Protein AF-A0A1G7L895-F1 (afdb_monomer_lite)

Structure (mmCIF, N/CA/C/O backbone):
data_AF-A0A1G7L895-F1
#
_entry.id   AF-A0A1G7L895-F1
#
loop_
_atom_site.group_PDB
_atom_site.id
_atom_site.type_symbol
_atom_site.label_atom_id
_atom_site.label_alt_id
_atom_site.label_comp_id
_atom_site.label_asym_id
_atom_site.label_entity_id
_atom_site.label_seq_id
_atom_site.pdbx_PDB_ins_code
_atom_site.Cartn_x
_atom_site.Cartn_y
_atom_site.Cartn_z
_atom_site.occupancy
_atom_site.B_iso_or_equiv
_atom_site.auth_seq_id
_atom_site.auth_comp_id
_atom_site.auth_asym_id
_atom_site.auth_atom_id
_atom_site.pdbx_PDB_model_num
ATOM 1 N N . MET A 1 1 ? 1.531 -11.217 -3.200 1.00 69.75 1 MET A N 1
ATOM 2 C CA . MET A 1 1 ? 0.643 -10.289 -2.482 1.00 69.75 1 MET A CA 1
ATOM 3 C C . MET A 1 1 ? 0.966 -10.326 -0.998 1.00 69.75 1 MET A C 1
ATOM 5 O O . MET A 1 1 ? 0.845 -11.373 -0.374 1.00 69.75 1 MET A O 1
ATOM 9 N N . GLU A 1 2 ? 1.475 -9.217 -0.471 1.00 80.94 2 GLU A N 1
ATOM 10 C CA . GLU A 1 2 ? 1.828 -9.044 0.943 1.00 80.94 2 GLU A CA 1
ATOM 11 C C . GLU A 1 2 ? 0.830 -8.099 1.609 1.00 80.94 2 GLU A C 1
ATOM 13 O O . GLU A 1 2 ? 0.301 -7.204 0.947 1.00 80.94 2 GLU A O 1
ATOM 18 N N . SER A 1 3 ? 0.597 -8.274 2.912 1.00 81.19 3 SER A N 1
ATOM 19 C CA . SER A 1 3 ? -0.302 -7.411 3.674 1.00 81.19 3 SER A CA 1
ATOM 20 C C . SER A 1 3 ? 0.366 -6.811 4.907 1.00 81.19 3 SER A C 1
ATOM 22 O O . SER A 1 3 ? 1.001 -7.541 5.668 1.00 81.19 3 SER A O 1
ATOM 24 N N . VAL A 1 4 ? 0.188 -5.511 5.151 1.00 83.31 4 VAL A N 1
ATOM 25 C CA . VAL A 1 4 ? 0.656 -4.849 6.380 1.00 83.31 4 VAL A CA 1
ATOM 26 C C . VAL A 1 4 ? -0.480 -4.097 7.062 1.00 83.31 4 VAL A C 1
ATOM 28 O O . VAL A 1 4 ? -1.296 -3.451 6.405 1.00 83.31 4 VAL A O 1
ATOM 31 N N . ARG A 1 5 ? -0.528 -4.196 8.394 1.00 81.94 5 ARG A N 1
ATOM 32 C CA . ARG A 1 5 ? -1.421 -3.394 9.229 1.00 81.94 5 ARG A CA 1
ATOM 33 C C . ARG A 1 5 ? -0.708 -2.111 9.625 1.00 81.94 5 ARG A C 1
ATOM 35 O O . ARG A 1 5 ? 0.395 -2.166 10.166 1.00 81.94 5 ARG A O 1
ATOM 42 N N . TYR A 1 6 ? -1.333 -0.977 9.352 1.00 79.12 6 TYR A N 1
ATOM 43 C CA . TYR A 1 6 ? -0.847 0.332 9.764 1.00 79.12 6 TYR A CA 1
ATOM 44 C C . TYR A 1 6 ? -1.817 0.930 10.780 1.00 79.12 6 TYR A C 1
ATOM 46 O O . TYR A 1 6 ? -3.019 0.978 10.522 1.00 79.12 6 TYR A O 1
ATOM 54 N N . GLN A 1 7 ? -1.297 1.353 11.932 1.00 74.81 7 GLN A N 1
ATOM 55 C CA . GLN A 1 7 ? -2.070 1.976 13.002 1.00 74.81 7 GLN A CA 1
ATOM 56 C C . GLN A 1 7 ? -1.474 3.347 13.306 1.00 74.81 7 GLN A C 1
ATOM 58 O O . GLN A 1 7 ? -0.306 3.441 13.680 1.00 74.81 7 GLN A O 1
ATOM 63 N N . ARG A 1 8 ? -2.282 4.402 13.165 1.00 72.75 8 ARG A N 1
ATOM 64 C CA . ARG A 1 8 ? -1.904 5.751 13.601 1.00 72.75 8 ARG A CA 1
ATOM 65 C C . ARG A 1 8 ? -2.307 5.936 15.064 1.00 72.75 8 ARG A C 1
ATOM 67 O O . ARG A 1 8 ? -3.381 5.503 15.476 1.00 72.75 8 ARG A O 1
ATOM 74 N N . THR A 1 9 ? -1.434 6.559 15.848 1.00 64.38 9 THR A N 1
ATOM 75 C CA . THR A 1 9 ? -1.643 6.814 17.285 1.00 64.38 9 THR A CA 1
ATOM 76 C C . THR A 1 9 ? -2.123 8.236 17.587 1.00 64.38 9 THR A C 1
ATOM 78 O O . THR A 1 9 ? -2.519 8.508 18.715 1.00 64.38 9 THR A O 1
ATOM 81 N N . LEU A 1 10 ? -2.102 9.141 16.604 1.00 64.19 10 LEU A N 1
ATOM 82 C CA . LEU A 1 10 ? -2.535 10.535 16.747 1.00 64.19 10 LEU A CA 1
ATOM 83 C C . LE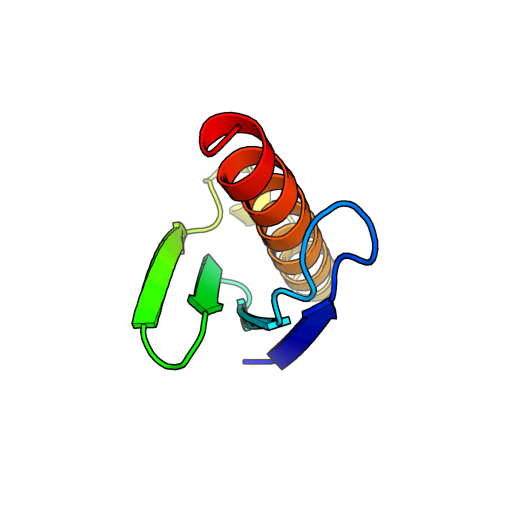U A 1 10 ? -4.008 10.695 16.332 1.00 64.19 10 LEU A C 1
ATOM 85 O O . LEU A 1 10 ? -4.365 10.410 15.189 1.00 64.19 10 LEU A O 1
ATOM 89 N N . GLY A 1 11 ? -4.848 11.151 17.268 1.00 60.88 11 GLY A N 1
ATOM 90 C CA . GLY A 1 11 ? -6.252 11.535 17.049 1.00 60.88 11 GLY A CA 1
ATOM 91 C C . GLY A 1 11 ? -7.260 10.386 17.166 1.00 60.88 11 GLY A C 1
ATOM 92 O O . GLY A 1 11 ? -8.137 10.423 18.024 1.00 60.88 11 GLY A O 1
ATOM 93 N N . GLN A 1 12 ? -7.125 9.340 16.346 1.00 61.66 12 GLN A N 1
ATOM 94 C CA . GLN A 1 12 ? -7.972 8.139 16.384 1.00 61.66 12 GLN A CA 1
ATOM 95 C C . GLN A 1 12 ? -7.158 6.892 16.025 1.00 61.66 12 GLN A C 1
ATOM 97 O O . GLN A 1 12 ? -6.368 6.906 15.081 1.00 61.66 12 GLN A O 1
ATOM 102 N N . GLN A 1 13 ? -7.387 5.788 16.743 1.00 67.75 13 GLN A N 1
ATOM 103 C CA . GLN A 1 13 ? -6.847 4.482 16.363 1.00 67.75 13 GLN A CA 1
ATOM 104 C C . GLN A 1 13 ? -7.590 3.970 15.124 1.00 67.75 13 GLN A C 1
ATOM 106 O O . GLN A 1 13 ? -8.655 3.368 15.224 1.00 67.75 13 GLN A O 1
ATOM 111 N N . ALA A 1 14 ? -7.030 4.224 13.944 1.00 74.50 14 ALA A N 1
ATOM 112 C CA . ALA A 1 14 ? -7.506 3.654 12.691 1.00 74.50 14 ALA A CA 1
ATOM 113 C C . ALA A 1 14 ? -6.524 2.578 12.219 1.00 74.50 14 ALA A C 1
ATOM 115 O O . ALA A 1 14 ? -5.337 2.855 12.025 1.00 74.50 14 ALA A O 1
ATOM 116 N N . THR A 1 15 ? -7.016 1.350 12.040 1.00 83.69 15 THR A N 1
ATOM 117 C CA . THR A 1 15 ? -6.234 0.244 11.482 1.00 83.69 15 THR A CA 1
ATOM 118 C C . THR A 1 15 ? -6.508 0.119 9.989 1.00 83.69 15 THR A C 1
ATOM 120 O O . THR A 1 15 ? -7.618 -0.203 9.564 1.00 83.69 15 THR A O 1
ATOM 123 N N . TYR A 1 16 ? -5.470 0.335 9.190 1.00 87.06 16 TYR A N 1
ATOM 124 C CA . TYR A 1 16 ? -5.503 0.143 7.747 1.00 87.06 16 TYR A CA 1
ATOM 125 C C . TYR A 1 16 ? -4.860 -1.190 7.388 1.00 87.06 16 TYR A C 1
ATOM 127 O O . TYR A 1 16 ? -3.778 -1.518 7.878 1.00 87.06 16 TYR A O 1
ATOM 135 N N . LEU A 1 17 ? -5.512 -1.942 6.511 1.00 91.06 17 LEU A N 1
ATOM 136 C CA . LEU A 1 17 ? -4.947 -3.094 5.832 1.00 91.06 17 LEU A CA 1
ATOM 137 C C . LEU A 1 17 ? -4.435 -2.640 4.469 1.00 91.06 17 LEU A C 1
ATOM 139 O O . LEU A 1 17 ? -5.210 -2.199 3.623 1.00 91.06 17 LEU A O 1
ATOM 143 N N . VAL A 1 18 ? -3.132 -2.760 4.261 1.00 91.44 18 VAL A N 1
ATOM 144 C CA . VAL A 1 18 ? -2.515 -2.519 2.960 1.00 91.44 18 VAL A CA 1
ATOM 145 C C . VAL A 1 18 ? -2.186 -3.851 2.333 1.00 91.44 18 VAL A C 1
ATOM 147 O O . VAL A 1 18 ? -1.405 -4.591 2.915 1.00 91.44 18 VAL A O 1
ATOM 150 N N . GLU A 1 19 ? -2.703 -4.114 1.142 1.00 91.62 19 GLU A N 1
ATOM 151 C CA . GLU A 1 19 ? -2.335 -5.261 0.316 1.00 91.62 19 GLU A CA 1
ATOM 152 C C . GLU A 1 19 ? -1.556 -4.765 -0.899 1.00 91.62 19 GLU A C 1
ATOM 154 O O . GLU A 1 19 ? -2.014 -3.861 -1.597 1.00 91.62 19 GLU A O 1
ATOM 159 N N . TYR A 1 20 ? -0.380 -5.323 -1.169 1.00 89.75 20 TYR A N 1
ATOM 160 C CA . TYR A 1 20 ? 0.471 -4.844 -2.256 1.00 89.75 20 TYR A CA 1
ATOM 161 C C . TYR A 1 20 ? 1.189 -5.968 -3.001 1.00 89.75 20 TYR A C 1
ATOM 163 O O . TYR A 1 20 ? 1.445 -7.056 -2.474 1.00 89.75 20 TYR A O 1
ATOM 171 N N . ASP A 1 21 ? 1.502 -5.684 -4.262 1.00 87.56 21 ASP A N 1
ATOM 172 C CA . ASP A 1 21 ? 2.303 -6.523 -5.143 1.00 87.56 21 ASP A CA 1
ATOM 173 C C . ASP A 1 21 ? 3.131 -5.641 -6.101 1.00 87.56 21 ASP A C 1
ATOM 175 O O . ASP A 1 21 ? 3.171 -4.415 -6.006 1.00 87.56 21 ASP A O 1
ATOM 179 N N . THR A 1 22 ? 3.817 -6.277 -7.037 1.00 86.38 22 THR A N 1
ATOM 180 C CA . THR A 1 22 ? 4.639 -5.688 -8.094 1.00 86.38 22 THR A CA 1
ATOM 181 C C . THR A 1 22 ? 3.854 -4.876 -9.123 1.00 86.38 22 THR A C 1
ATOM 183 O O . THR A 1 22 ? 4.469 -4.173 -9.925 1.00 86.38 22 THR A O 1
ATOM 186 N N . GLU A 1 23 ? 2.524 -4.951 -9.084 1.00 88.38 23 GLU A N 1
ATOM 187 C CA . GLU A 1 23 ? 1.613 -4.224 -9.969 1.00 88.38 23 GLU A CA 1
ATOM 188 C C . GLU A 1 23 ? 0.958 -3.014 -9.294 1.00 88.38 23 GLU A C 1
ATOM 190 O O . GLU A 1 23 ? 0.452 -2.129 -9.981 1.00 88.38 23 GLU A O 1
ATOM 195 N N . GLY A 1 24 ? 0.949 -2.932 -7.960 1.00 91.94 24 GLY A N 1
ATOM 196 C CA . GLY A 1 24 ? 0.158 -1.922 -7.259 1.00 91.94 24 GLY A CA 1
ATOM 197 C C . GLY A 1 24 ? -0.102 -2.226 -5.794 1.00 91.94 24 GLY A C 1
ATOM 198 O O . GLY A 1 24 ? 0.465 -3.149 -5.207 1.00 91.94 24 GLY A O 1
ATOM 199 N N . TYR A 1 25 ? -0.996 -1.433 -5.211 1.00 93.56 25 TYR A N 1
ATOM 200 C CA . TYR A 1 25 ? -1.442 -1.589 -3.833 1.00 93.56 25 TYR A CA 1
ATOM 201 C C . TYR A 1 25 ? -2.918 -1.227 -3.657 1.00 93.56 25 TYR A C 1
ATOM 203 O O . TYR A 1 25 ? -3.516 -0.478 -4.437 1.00 93.56 25 TYR A O 1
ATOM 211 N N . ARG A 1 26 ? -3.502 -1.769 -2.592 1.00 93.69 26 ARG A N 1
ATOM 212 C CA . ARG A 1 26 ? -4.863 -1.528 -2.121 1.00 93.69 26 ARG A CA 1
ATOM 213 C C . ARG A 1 26 ? -4.816 -1.214 -0.636 1.00 93.69 26 ARG A C 1
ATOM 215 O O . ARG A 1 26 ? -4.047 -1.814 0.106 1.00 93.69 26 ARG A O 1
ATOM 222 N N . ILE A 1 27 ? -5.633 -0.261 -0.223 1.00 92.62 27 ILE A N 1
ATOM 223 C CA . ILE A 1 27 ? -5.753 0.206 1.152 1.00 92.62 27 ILE A CA 1
ATOM 224 C C . ILE A 1 27 ? -7.207 0.018 1.554 1.00 92.62 27 ILE A C 1
ATOM 226 O O . ILE A 1 27 ? -8.105 0.637 0.977 1.00 92.62 27 ILE A O 1
ATOM 230 N N . SER A 1 28 ? -7.418 -0.798 2.573 1.00 91.69 28 SER A N 1
ATOM 231 C CA . SER A 1 28 ? -8.718 -1.069 3.167 1.00 91.69 28 SER A CA 1
ATOM 232 C C . SER A 1 28 ? -8.720 -0.634 4.628 1.00 91.69 28 SER A C 1
ATOM 234 O O . SER A 1 28 ? -7.709 -0.735 5.318 1.00 91.69 28 SER A O 1
ATOM 236 N N . ARG A 1 29 ? -9.858 -0.155 5.116 1.00 88.25 29 ARG A N 1
ATOM 237 C CA . ARG A 1 29 ? -10.088 0.198 6.520 1.00 88.25 29 ARG A CA 1
ATOM 238 C C . ARG A 1 29 ? -11.417 -0.411 6.941 1.00 88.25 29 ARG A C 1
ATOM 240 O O . ARG A 1 29 ? -12.394 -0.256 6.214 1.00 88.25 29 ARG A O 1
ATOM 247 N N . ASP A 1 30 ? -11.441 -1.127 8.063 1.00 85.06 30 ASP A N 1
ATOM 248 C CA . ASP A 1 30 ? -12.664 -1.750 8.598 1.00 85.06 30 ASP A CA 1
ATOM 249 C C . ASP A 1 30 ? -13.419 -2.608 7.554 1.00 85.06 30 ASP A C 1
ATOM 251 O O . ASP A 1 30 ? -14.641 -2.572 7.436 1.00 85.06 30 ASP A O 1
ATOM 255 N N . GLY A 1 31 ? -12.673 -3.339 6.714 1.00 84.44 31 GLY A N 1
ATOM 256 C CA . GLY A 1 31 ? -13.226 -4.168 5.633 1.00 84.44 31 GLY A CA 1
ATOM 257 C C . GLY A 1 31 ? -13.702 -3.403 4.389 1.00 84.44 31 GLY A C 1
ATOM 258 O O . GLY A 1 31 ? -14.130 -4.024 3.419 1.00 84.44 31 GLY A O 1
ATOM 259 N N . ARG A 1 32 ? -13.602 -2.068 4.369 1.00 88.00 32 ARG A N 1
ATOM 260 C CA . ARG A 1 32 ? -13.960 -1.224 3.221 1.00 88.00 32 ARG A CA 1
ATOM 261 C C . ARG A 1 32 ? -12.725 -0.755 2.465 1.00 88.00 32 ARG A C 1
ATOM 263 O O . ARG A 1 32 ? -11.806 -0.189 3.054 1.00 88.00 32 ARG A O 1
ATOM 270 N N . LEU A 1 33 ? -12.730 -0.925 1.145 1.00 90.12 33 LEU A N 1
ATOM 271 C CA . LEU A 1 33 ? -11.687 -0.391 0.274 1.00 90.12 33 LEU A CA 1
ATOM 272 C C . LEU A 1 33 ? -11.744 1.144 0.282 1.00 90.12 33 LEU A C 1
ATOM 274 O O . LEU A 1 33 ? -12.755 1.735 -0.092 1.00 90.12 33 LEU A O 1
ATOM 278 N N . ARG A 1 34 ? -10.653 1.789 0.701 1.0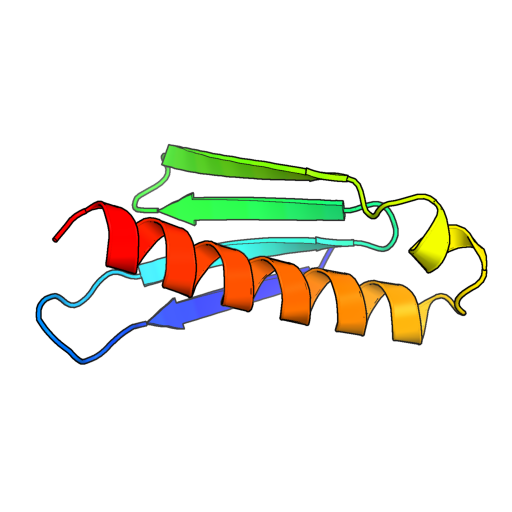0 89.94 34 ARG A N 1
ATOM 279 C CA . ARG A 1 34 ? -10.508 3.254 0.704 1.00 89.94 34 ARG A CA 1
ATOM 280 C C . ARG A 1 34 ? -9.809 3.751 -0.553 1.00 89.94 34 ARG A C 1
ATOM 282 O O . ARG A 1 34 ? -10.169 4.797 -1.085 1.00 89.94 34 ARG A O 1
ATOM 289 N N . ARG A 1 35 ? -8.794 3.020 -1.022 1.00 90.31 35 ARG A N 1
ATOM 290 C CA . ARG A 1 35 ? -7.997 3.406 -2.192 1.00 90.31 35 ARG A CA 1
ATOM 291 C C . ARG A 1 35 ? -7.346 2.186 -2.831 1.00 90.31 35 ARG A C 1
ATOM 293 O O . ARG A 1 35 ? -6.925 1.268 -2.138 1.00 90.31 35 ARG A O 1
ATOM 300 N N . ALA A 1 36 ? -7.228 2.200 -4.150 1.00 92.44 36 ALA A N 1
ATOM 301 C CA . ALA A 1 36 ? -6.436 1.243 -4.911 1.00 92.44 36 ALA A CA 1
ATOM 302 C C . ALA A 1 36 ? -5.705 1.999 -6.016 1.00 92.44 36 ALA A C 1
ATOM 304 O O . ALA A 1 36 ? -6.319 2.823 -6.700 1.00 92.44 36 ALA A O 1
ATOM 305 N N . ARG A 1 37 ? -4.404 1.752 -6.176 1.00 90.88 37 ARG A N 1
ATOM 306 C CA . ARG A 1 37 ? -3.609 2.365 -7.241 1.00 90.88 37 ARG A CA 1
ATOM 307 C C . ARG A 1 37 ? -2.627 1.362 -7.844 1.00 90.88 37 ARG A C 1
ATOM 309 O O . ARG A 1 37 ? -1.966 0.638 -7.094 1.00 90.88 37 ARG A O 1
ATOM 316 N N . PRO A 1 38 ? -2.511 1.320 -9.182 1.00 91.56 38 PRO A N 1
ATOM 317 C CA . PRO A 1 38 ? -1.420 0.611 -9.824 1.00 91.56 38 PRO A CA 1
ATOM 318 C C . PRO A 1 38 ? -0.101 1.350 -9.575 1.00 91.56 38 PRO A C 1
ATOM 320 O O . PRO A 1 38 ? -0.071 2.571 -9.394 1.00 91.56 38 PRO A O 1
ATOM 323 N N . LEU A 1 39 ? 1.002 0.609 -9.596 1.00 85.50 39 LEU A N 1
ATOM 324 C CA . LEU A 1 39 ? 2.329 1.200 -9.664 1.00 85.50 39 LEU A CA 1
ATOM 325 C C . LEU A 1 39 ? 2.491 1.900 -11.017 1.00 85.50 39 LEU A C 1
ATOM 327 O O . LEU A 1 39 ? 2.228 1.324 -12.071 1.00 85.50 39 LEU A O 1
ATOM 331 N N . GLY A 1 40 ? 2.915 3.164 -10.984 1.00 84.94 40 GLY A N 1
ATOM 332 C CA . GLY A 1 40 ? 3.103 3.958 -12.194 1.00 84.94 40 GLY A CA 1
ATOM 333 C C . GLY A 1 40 ? 4.198 3.398 -13.115 1.00 84.94 40 GLY A C 1
ATOM 334 O O . GLY A 1 40 ? 5.022 2.583 -12.687 1.00 84.94 40 GLY A O 1
ATOM 335 N N . PRO A 1 41 ? 4.274 3.877 -14.370 1.00 82.12 41 PRO A N 1
ATOM 336 C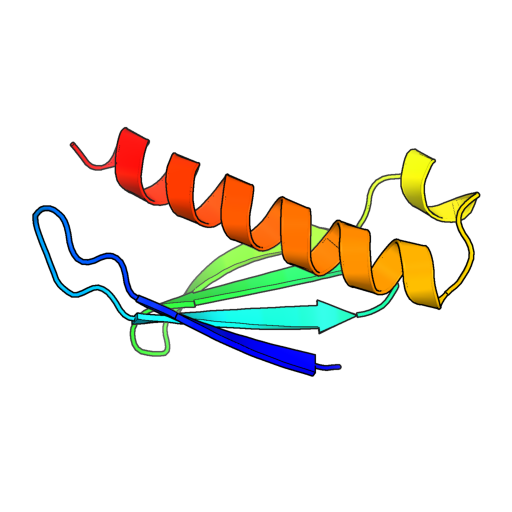 CA . PRO A 1 41 ? 5.250 3.407 -15.359 1.00 82.12 41 PRO A CA 1
ATOM 337 C C . PRO A 1 41 ? 6.704 3.537 -14.880 1.00 82.12 41 PRO A C 1
ATOM 339 O O . PRO A 1 41 ? 7.533 2.696 -15.210 1.00 82.12 41 PRO A O 1
ATOM 342 N N . ALA A 1 42 ? 7.003 4.512 -14.015 1.00 80.44 42 ALA A N 1
ATOM 343 C CA . ALA A 1 42 ? 8.321 4.681 -13.399 1.00 80.44 42 ALA A CA 1
ATOM 344 C C . ALA A 1 42 ? 8.780 3.461 -12.573 1.00 80.44 42 ALA A C 1
ATOM 346 O O . ALA A 1 42 ? 9.970 3.161 -12.516 1.00 80.44 42 ALA A O 1
ATOM 347 N N . CYS A 1 43 ? 7.852 2.714 -11.969 1.00 82.75 43 CYS A N 1
ATOM 348 C CA . CYS A 1 43 ? 8.181 1.491 -11.238 1.00 82.75 43 CYS A CA 1
ATOM 349 C C . CYS A 1 43 ? 8.392 0.283 -12.157 1.00 82.75 43 CYS A C 1
ATOM 351 O O . CYS A 1 43 ? 8.967 -0.705 -11.711 1.00 82.75 43 CYS A O 1
ATOM 353 N N . GLN A 1 44 ? 7.991 0.334 -13.433 1.00 79.88 44 GLN A N 1
ATOM 354 C CA . GLN A 1 44 ? 8.213 -0.781 -14.360 1.00 79.88 44 GLN A CA 1
ATOM 355 C C . GLN A 1 44 ? 9.699 -0.982 -14.689 1.00 79.88 44 GLN A C 1
ATOM 357 O O . GLN A 1 44 ? 10.118 -2.105 -14.952 1.00 79.88 44 GLN A O 1
ATOM 362 N N . ALA A 1 45 ? 10.522 0.062 -14.589 1.00 84.44 45 ALA A N 1
ATOM 363 C CA . ALA A 1 45 ? 11.972 -0.060 -14.741 1.00 84.44 45 ALA A CA 1
ATOM 364 C C . ALA A 1 45 ? 12.668 -0.682 -13.510 1.00 84.44 45 ALA A C 1
ATOM 366 O O . ALA A 1 45 ? 13.823 -1.087 -13.598 1.00 84.44 45 ALA A O 1
ATOM 367 N N . MET A 1 46 ? 11.982 -0.770 -12.363 1.00 86.69 46 MET A N 1
ATOM 368 C CA . MET A 1 46 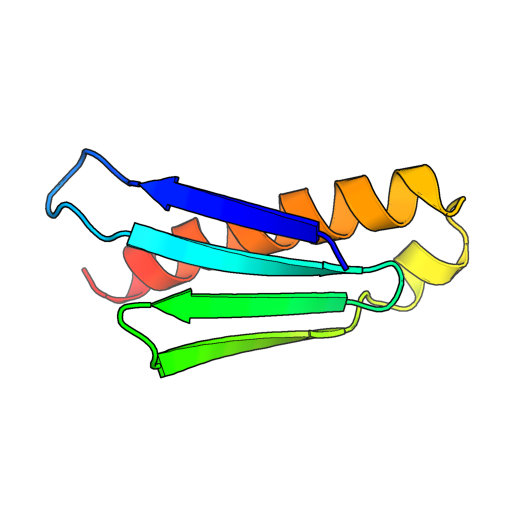? 12.554 -1.287 -11.116 1.00 86.69 46 MET A CA 1
ATOM 369 C C . MET A 1 46 ? 12.527 -2.816 -11.058 1.00 86.69 46 MET A C 1
ATOM 371 O O . MET A 1 46 ? 11.602 -3.459 -11.572 1.00 86.69 46 MET A O 1
ATOM 375 N N . GLY A 1 47 ? 13.490 -3.391 -10.333 1.00 88.56 47 GLY A N 1
ATOM 376 C CA . GLY A 1 47 ? 13.492 -4.807 -9.986 1.00 88.56 47 GLY A CA 1
ATOM 377 C C . GLY A 1 47 ? 12.299 -5.198 -9.107 1.00 88.56 47 GLY A C 1
ATOM 378 O O . GLY A 1 47 ? 11.692 -4.380 -8.414 1.00 88.56 47 GLY A O 1
ATOM 379 N N . ARG A 1 48 ? 11.953 -6.491 -9.095 1.00 86.81 48 ARG A N 1
ATOM 380 C CA . ARG A 1 48 ? 10.768 -7.022 -8.392 1.00 86.81 48 ARG A CA 1
ATOM 381 C C . ARG A 1 48 ? 10.695 -6.612 -6.912 1.00 86.81 48 ARG A C 1
ATOM 383 O O . ARG A 1 48 ? 9.638 -6.208 -6.432 1.00 86.81 48 ARG A O 1
ATOM 390 N N . ARG A 1 49 ? 11.823 -6.699 -6.196 1.00 86.94 49 ARG A N 1
ATOM 391 C CA . ARG A 1 49 ? 11.921 -6.340 -4.767 1.00 86.94 49 ARG A CA 1
ATOM 392 C C . ARG A 1 49 ? 11.776 -4.837 -4.537 1.00 86.94 49 ARG A C 1
ATOM 394 O O . ARG A 1 49 ? 11.161 -4.421 -3.558 1.00 86.94 49 ARG A O 1
ATOM 401 N N . GLU A 1 50 ? 12.327 -4.024 -5.431 1.00 88.38 50 GLU A N 1
ATOM 402 C CA . GLU A 1 50 ? 12.200 -2.567 -5.371 1.00 88.38 50 GLU A CA 1
ATOM 403 C C . GLU A 1 50 ? 10.758 -2.135 -5.626 1.00 88.38 50 GLU A C 1
ATOM 405 O O . GLU A 1 50 ? 10.248 -1.303 -4.880 1.00 88.38 50 GLU A O 1
ATOM 410 N N . ARG A 1 51 ? 10.056 -2.770 -6.576 1.00 89.31 51 ARG A N 1
ATOM 411 C CA . ARG A 1 51 ? 8.624 -2.521 -6.808 1.00 89.31 51 ARG A CA 1
ATOM 412 C C . ARG A 1 51 ? 7.775 -2.814 -5.579 1.00 89.31 51 ARG A C 1
ATOM 414 O O . ARG A 1 51 ? 6.948 -1.989 -5.215 1.00 89.31 51 ARG A O 1
ATOM 421 N N . GLN A 1 52 ? 7.998 -3.942 -4.905 1.00 88.56 52 GLN A N 1
ATOM 422 C CA . GLN A 1 52 ? 7.269 -4.261 -3.671 1.00 88.56 52 GLN A CA 1
ATOM 423 C C . GLN A 1 52 ? 7.532 -3.229 -2.566 1.00 88.56 52 GLN A C 1
ATOM 425 O O . GLN A 1 52 ? 6.595 -2.760 -1.918 1.00 88.56 52 GLN A O 1
ATOM 430 N N . ARG A 1 53 ? 8.793 -2.810 -2.384 1.00 89.06 53 ARG A N 1
ATOM 431 C CA . ARG A 1 53 ? 9.136 -1.738 -1.435 1.00 89.06 53 ARG A CA 1
ATOM 432 C C . ARG A 1 53 ? 8.478 -0.410 -1.809 1.00 89.06 53 ARG A C 1
ATOM 434 O O . ARG A 1 53 ? 7.972 0.273 -0.920 1.00 89.06 53 ARG A O 1
ATOM 441 N N . ALA A 1 54 ? 8.459 -0.062 -3.094 1.00 90.62 54 ALA A N 1
ATOM 442 C CA . ALA A 1 54 ? 7.814 1.143 -3.601 1.00 90.62 54 ALA A CA 1
ATOM 443 C C . ALA A 1 54 ? 6.297 1.104 -3.371 1.00 90.62 54 ALA A C 1
ATOM 445 O O . ALA A 1 54 ? 5.754 2.050 -2.810 1.00 90.62 54 ALA A O 1
ATOM 446 N N . ALA A 1 55 ? 5.629 -0.009 -3.693 1.00 90.75 55 ALA A N 1
ATOM 447 C CA . ALA A 1 55 ? 4.195 -0.188 -3.458 1.00 90.75 55 ALA A CA 1
ATOM 448 C C . ALA A 1 55 ? 3.841 -0.022 -1.979 1.00 90.75 55 ALA A C 1
ATOM 450 O O . ALA A 1 55 ? 2.930 0.732 -1.642 1.00 90.75 55 ALA A O 1
ATOM 451 N N . ARG A 1 56 ? 4.617 -0.647 -1.084 1.00 90.06 56 ARG A N 1
ATOM 452 C CA . ARG A 1 56 ? 4.453 -0.469 0.361 1.00 90.06 56 ARG A CA 1
ATOM 453 C C . ARG A 1 56 ? 4.625 0.993 0.777 1.00 90.06 56 ARG A C 1
ATOM 455 O O . ARG A 1 56 ? 3.832 1.498 1.566 1.00 90.06 56 ARG A O 1
ATOM 462 N N . ARG A 1 57 ? 5.663 1.673 0.279 1.00 90.06 57 ARG A N 1
ATOM 463 C CA . ARG A 1 57 ? 5.955 3.069 0.637 1.00 90.06 57 ARG A CA 1
ATOM 464 C C . ARG A 1 57 ? 4.856 4.015 0.158 1.00 90.06 57 ARG A C 1
ATOM 466 O O . ARG A 1 57 ? 4.415 4.845 0.943 1.00 90.06 57 ARG A O 1
ATOM 473 N N . PHE A 1 58 ? 4.401 3.861 -1.083 1.00 91.31 58 PHE A N 1
ATOM 474 C CA . PHE A 1 58 ? 3.317 4.664 -1.648 1.00 91.31 58 PHE A CA 1
ATOM 475 C C . PHE A 1 58 ? 1.994 4.426 -0.935 1.00 91.31 58 PHE A C 1
ATOM 477 O O . PHE A 1 58 ? 1.280 5.383 -0.667 1.00 91.31 58 PHE A O 1
ATOM 484 N N . ALA A 1 59 ? 1.694 3.183 -0.558 1.00 90.50 59 ALA A N 1
ATOM 485 C CA . ALA A 1 59 ? 0.495 2.893 0.209 1.00 90.50 59 ALA A CA 1
ATOM 486 C C . ALA A 1 59 ? 0.484 3.588 1.577 1.00 90.50 59 ALA A C 1
ATOM 488 O O . ALA A 1 59 ? -0.544 4.119 1.979 1.00 90.50 59 ALA A O 1
ATOM 489 N N . ILE A 1 60 ? 1.621 3.610 2.281 1.00 87.25 60 ILE A N 1
ATOM 490 C CA . ILE A 1 60 ? 1.740 4.309 3.568 1.00 87.25 60 ILE A CA 1
ATOM 491 C C . ILE A 1 60 ? 1.603 5.827 3.372 1.00 87.25 60 ILE A C 1
ATOM 493 O O . ILE A 1 60 ? 0.863 6.460 4.113 1.00 87.25 60 ILE A O 1
A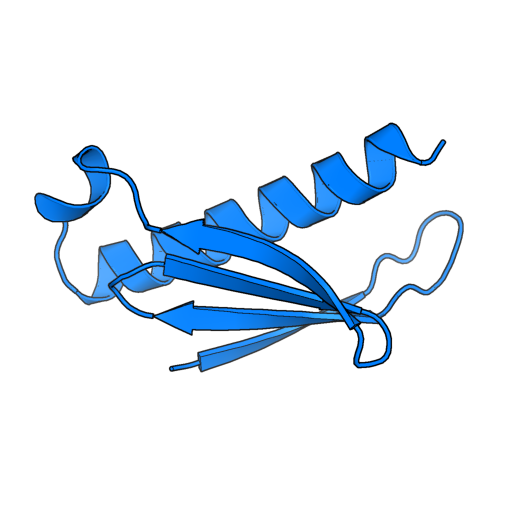TOM 497 N N . ASP A 1 61 ? 2.253 6.401 2.355 1.00 89.19 61 ASP A N 1
ATOM 498 C CA . ASP A 1 61 ? 2.123 7.831 2.021 1.00 89.19 61 ASP A CA 1
ATOM 499 C C . ASP A 1 61 ? 0.671 8.218 1.683 1.00 89.19 61 ASP A C 1
ATOM 501 O O . ASP A 1 61 ? 0.166 9.246 2.131 1.00 89.19 61 ASP A O 1
ATOM 505 N N . ASP A 1 62 ? -0.038 7.359 0.946 1.00 88.69 62 ASP A N 1
ATOM 506 C CA . ASP A 1 62 ? -1.459 7.545 0.655 1.00 88.69 62 ASP A CA 1
ATOM 507 C C . ASP A 1 62 ? -2.339 7.418 1.901 1.00 88.69 62 ASP A C 1
ATOM 509 O O . ASP A 1 62 ? -3.331 8.137 1.993 1.00 88.69 62 ASP A O 1
ATOM 513 N N . ILE A 1 63 ? -2.010 6.535 2.851 1.00 85.62 63 ILE A N 1
ATOM 514 C CA . ILE A 1 63 ? -2.713 6.468 4.140 1.00 85.62 63 ILE A CA 1
ATOM 515 C C . ILE A 1 63 ? -2.552 7.792 4.887 1.00 85.62 63 ILE A C 1
ATOM 517 O O . ILE A 1 63 ? -3.553 8.358 5.318 1.00 85.62 63 ILE A O 1
ATOM 521 N N . GLU A 1 64 ? -1.332 8.323 4.978 1.00 84.19 64 GLU A N 1
ATOM 522 C CA . GLU A 1 64 ? -1.078 9.605 5.646 1.00 84.19 64 GLU A CA 1
ATOM 523 C C . GLU A 1 64 ? -1.865 10.751 4.987 1.00 84.19 64 GLU A C 1
ATOM 525 O O . GLU A 1 64 ? -2.456 11.578 5.679 1.00 84.19 64 GLU A O 1
ATOM 530 N N . LYS A 1 65 ? -1.960 10.760 3.650 1.00 84.06 65 LYS A N 1
ATOM 531 C CA . LYS A 1 65 ? -2.775 11.733 2.899 1.00 84.06 65 LYS A CA 1
ATOM 532 C C . LYS A 1 65 ? -4.277 11.545 3.082 1.00 84.06 65 LYS A C 1
ATOM 534 O O . LYS A 1 65 ? -4.993 12.533 3.186 1.00 84.06 65 LYS A O 1
ATOM 539 N N . LEU A 1 66 ? -4.764 10.302 3.082 1.00 79.19 66 LEU A N 1
ATOM 540 C CA . LEU A 1 66 ? -6.175 9.991 3.330 1.00 79.19 66 LEU A CA 1
ATOM 541 C C . LEU A 1 66 ? -6.603 10.502 4.704 1.00 79.19 66 LEU A C 1
ATOM 543 O O . LEU A 1 66 ? -7.698 11.032 4.831 1.00 79.19 66 LEU A O 1
ATOM 547 N N . ILE A 1 67 ? -5.725 10.375 5.697 1.00 74.00 67 ILE A N 1
ATOM 548 C CA . ILE A 1 67 ? -5.973 10.857 7.052 1.00 74.00 67 ILE A CA 1
ATOM 549 C C . ILE A 1 67 ? -5.908 12.388 7.109 1.00 74.00 67 ILE A C 1
ATO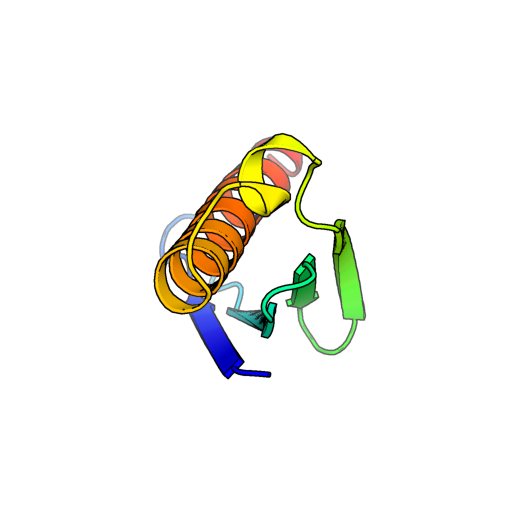M 551 O O . ILE A 1 67 ? -6.814 13.003 7.654 1.00 74.00 67 ILE A O 1
ATOM 555 N N . GLY A 1 68 ? -4.890 13.013 6.508 1.00 65.94 68 GLY A N 1
ATOM 556 C CA . GLY A 1 68 ? -4.728 14.473 6.522 1.00 65.94 68 GLY A CA 1
ATOM 557 C C . GLY A 1 68 ? -5.754 15.263 5.697 1.00 65.94 68 GLY A C 1
ATOM 558 O O . GLY A 1 68 ? -5.769 16.484 5.779 1.00 65.94 68 GLY A O 1
ATOM 559 N N . MET A 1 69 ? -6.585 14.595 4.887 1.00 61.72 69 MET A N 1
ATOM 560 C CA . MET A 1 69 ? -7.726 15.199 4.178 1.00 61.72 69 MET A CA 1
ATOM 561 C C . MET A 1 69 ? -9.068 15.001 4.907 1.00 61.72 69 MET A C 1
ATOM 563 O O . MET A 1 69 ? -10.069 15.558 4.464 1.00 61.72 69 MET A O 1
ATOM 567 N N . GLU A 1 70 ? -9.113 14.183 5.967 1.00 54.59 70 GLU A N 1
ATOM 568 C CA . GLU A 1 70 ? -10.306 13.964 6.805 1.00 54.59 70 GLU A CA 1
ATOM 569 C C . GLU A 1 70 ? -10.316 14.836 8.084 1.00 54.59 70 GLU A C 1
ATOM 571 O O . GLU A 1 70 ? -11.282 14.746 8.842 1.00 54.59 70 GLU A O 1
ATOM 576 N N . GLU A 1 71 ? -9.288 15.671 8.314 1.00 46.56 71 GLU A N 1
ATOM 577 C CA . GLU A 1 71 ? -9.232 16.697 9.382 1.00 46.56 71 GLU A CA 1
ATOM 578 C C . GLU A 1 71 ? -9.663 18.087 8.885 1.00 46.56 71 GLU A C 1
ATOM 580 O O . GLU A 1 71 ? -9.232 18.487 7.777 1.00 46.56 71 GLU A O 1
#

Sequence (71 aa):
MESVRYQRTLGQQATYLVEYDTEGYRISRDGRLRRARPLGPACQAMGRRERQRAARRFAIDDIEKLIGMEE

pLDDT: mean 83.06, std 10.08, range [46.56, 93.69]

Secondary structure (DSSP, 8-state):
-EEEEEEE-SSS-EEEEEEEETTEEEEEETTEEEEEEEPPHHHHTS-HHHHHHHHHHHHHHHHHHHHHT--

Radius of gyration: 12.35 Å; chains: 1; bounding box: 28×27×33 Å

Foldseek 3Di:
DDWDWDFDPPPDTWTWIWDDALFAIWIATPNHTPDTDTDDPVSVPPDRVVSRVVRVVVRVVVVVVVVVVVD